Protein AF-A0A2V7X1E5-F1 (afdb_monomer_lite)

Structure (mmCIF, N/CA/C/O backbone):
data_AF-A0A2V7X1E5-F1
#
_entry.id   AF-A0A2V7X1E5-F1
#
loop_
_atom_site.group_PDB
_atom_site.id
_atom_site.type_symbol
_atom_site.label_atom_id
_atom_site.label_alt_id
_atom_site.label_comp_id
_atom_site.label_asym_id
_atom_site.label_entity_id
_atom_site.label_seq_id
_atom_site.pdbx_PDB_ins_code
_atom_site.Cartn_x
_atom_site.Cartn_y
_atom_site.Cartn_z
_atom_site.occupancy
_atom_site.B_iso_or_equiv
_atom_site.auth_seq_id
_atom_site.auth_comp_id
_atom_site.auth_asym_id
_atom_site.auth_atom_id
_atom_site.pdbx_PDB_model_num
ATOM 1 N N . MET A 1 1 ? 11.897 -14.992 -26.261 1.00 54.31 1 MET A N 1
ATOM 2 C CA . MET A 1 1 ? 12.028 -14.056 -25.123 1.00 54.31 1 MET A CA 1
ATOM 3 C C . MET A 1 1 ? 10.631 -13.740 -24.625 1.00 54.31 1 MET A C 1
ATOM 5 O O . MET A 1 1 ? 9.820 -13.283 -25.418 1.00 54.31 1 MET A O 1
ATOM 9 N N . THR A 1 2 ? 10.308 -14.054 -23.373 1.00 63.56 2 THR A N 1
ATOM 10 C CA . THR A 1 2 ? 9.034 -13.645 -22.764 1.00 63.56 2 THR A CA 1
ATOM 11 C C . THR A 1 2 ? 9.138 -12.180 -22.344 1.00 63.56 2 THR A C 1
ATOM 13 O O . THR A 1 2 ? 10.091 -11.851 -21.633 1.00 63.56 2 THR A O 1
ATOM 16 N N . PRO A 1 3 ? 8.218 -11.296 -22.768 1.00 69.31 3 PRO A N 1
ATOM 17 C CA . PRO A 1 3 ? 8.238 -9.908 -22.330 1.00 69.31 3 PRO A CA 1
ATOM 18 C C . PRO A 1 3 ? 8.102 -9.833 -20.800 1.00 69.31 3 PRO A C 1
ATOM 20 O O . PRO A 1 3 ? 7.387 -10.652 -20.209 1.00 69.31 3 PRO A O 1
ATOM 23 N N . PRO A 1 4 ? 8.788 -8.885 -20.140 1.00 74.81 4 PRO A N 1
ATOM 24 C CA . PRO A 1 4 ? 8.681 -8.714 -18.698 1.00 74.81 4 PRO A CA 1
ATOM 25 C C . PRO A 1 4 ? 7.231 -8.392 -18.315 1.00 74.81 4 PRO A C 1
ATOM 27 O O . PRO A 1 4 ? 6.619 -7.469 -18.848 1.00 74.81 4 PRO A O 1
ATOM 30 N N . ASN A 1 5 ? 6.667 -9.163 -17.383 1.00 87.69 5 ASN A N 1
ATOM 31 C CA . ASN A 1 5 ? 5.318 -8.917 -16.884 1.00 87.69 5 ASN A CA 1
ATOM 32 C C . ASN A 1 5 ? 5.344 -7.768 -15.865 1.00 87.69 5 ASN A C 1
ATOM 34 O O . ASN A 1 5 ? 5.949 -7.878 -14.800 1.00 87.69 5 ASN A O 1
ATOM 38 N N . LEU A 1 6 ? 4.675 -6.663 -16.192 1.00 90.75 6 LEU A N 1
ATOM 39 C CA . LEU A 1 6 ? 4.639 -5.453 -15.364 1.00 90.75 6 LEU A CA 1
ATOM 40 C C . LEU A 1 6 ? 3.612 -5.509 -14.224 1.00 90.75 6 LEU A C 1
ATOM 42 O O . LEU A 1 6 ? 3.564 -4.598 -13.397 1.00 90.75 6 LEU A O 1
ATOM 46 N N . ASN A 1 7 ? 2.798 -6.566 -14.167 1.00 94.25 7 ASN A N 1
ATOM 47 C CA . ASN A 1 7 ? 1.764 -6.781 -13.156 1.00 94.25 7 ASN A CA 1
ATOM 48 C C . ASN A 1 7 ? 0.867 -5.546 -12.942 1.00 94.25 7 ASN A C 1
ATOM 50 O O . ASN A 1 7 ? 0.628 -5.125 -11.814 1.00 94.25 7 ASN A O 1
ATOM 54 N N . LEU A 1 8 ? 0.361 -4.953 -14.032 1.00 94.44 8 LEU A N 1
ATOM 55 C CA . LEU A 1 8 ? -0.484 -3.745 -13.991 1.00 94.44 8 LEU A CA 1
ATOM 56 C C . LEU A 1 8 ? -1.754 -3.930 -13.150 1.00 94.44 8 LEU A C 1
ATOM 58 O O . LEU A 1 8 ? -2.272 -2.980 -12.573 1.00 94.44 8 LEU A O 1
ATOM 62 N N . TRP A 1 9 ? -2.220 -5.174 -13.042 1.00 95.81 9 TRP A N 1
ATOM 63 C CA . TRP A 1 9 ? -3.359 -5.565 -12.221 1.00 95.81 9 TRP A CA 1
ATOM 64 C C . TRP A 1 9 ? -3.151 -5.284 -10.721 1.00 95.81 9 TRP A C 1
ATOM 66 O O . TRP A 1 9 ? -4.134 -5.150 -9.997 1.00 95.81 9 TRP A O 1
ATOM 76 N N . LEU A 1 10 ? -1.909 -5.115 -10.243 1.00 95.69 10 LEU A N 1
ATOM 77 C CA . LEU A 1 10 ? -1.634 -4.721 -8.856 1.00 95.69 10 LEU A CA 1
ATOM 78 C C . LEU A 1 10 ? -2.095 -3.294 -8.539 1.00 95.69 10 LEU A C 1
ATOM 80 O O . LEU A 1 10 ? -2.466 -3.026 -7.398 1.00 95.69 10 LEU A O 1
ATOM 84 N N . ILE A 1 11 ? -2.112 -2.394 -9.529 1.00 96.69 11 ILE A N 1
ATOM 85 C CA . ILE A 1 11 ? -2.480 -0.981 -9.342 1.00 96.69 11 ILE A CA 1
ATOM 86 C C . ILE A 1 11 ? -3.911 -0.843 -8.795 1.00 96.69 11 ILE A C 1
ATOM 88 O O . ILE A 1 11 ? -4.073 -0.158 -7.788 1.00 96.69 11 ILE A O 1
ATOM 92 N N . PRO A 1 12 ? -4.947 -1.488 -9.371 1.00 96.94 12 PRO A N 1
ATOM 93 C CA . PRO A 1 12 ? -6.287 -1.475 -8.784 1.00 96.94 12 PRO A CA 1
ATOM 94 C C . PRO A 1 12 ? -6.451 -2.447 -7.606 1.00 96.94 12 PRO A C 1
ATOM 96 O O . PRO A 1 12 ? -7.248 -2.179 -6.709 1.00 96.94 12 PRO A O 1
ATOM 99 N N . ILE A 1 13 ? -5.718 -3.565 -7.565 1.00 98.25 13 ILE A N 1
ATOM 100 C CA . ILE A 1 13 ? -5.893 -4.562 -6.497 1.00 98.25 13 ILE A CA 1
ATOM 101 C C . ILE A 1 13 ? -5.363 -4.074 -5.146 1.00 98.25 13 ILE A C 1
ATOM 103 O O . ILE A 1 13 ? -5.990 -4.349 -4.126 1.00 98.25 13 ILE A O 1
ATOM 107 N N . LEU A 1 14 ? -4.268 -3.315 -5.109 1.00 98.12 14 LEU A N 1
ATOM 108 C CA . LEU A 1 14 ? -3.736 -2.742 -3.869 1.00 98.12 14 LEU A CA 1
ATOM 109 C C . LEU A 1 14 ? -4.761 -1.865 -3.115 1.00 98.12 14 LEU A C 1
ATOM 111 O O . LEU 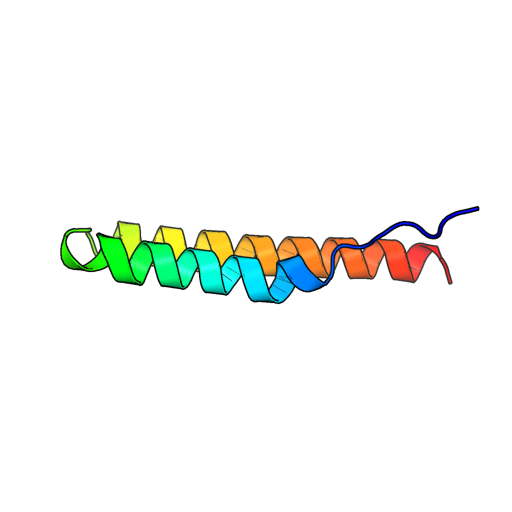A 1 14 ? -5.048 -2.173 -1.957 1.00 98.12 14 LEU A O 1
ATOM 115 N N . PRO A 1 15 ? -5.380 -0.827 -3.709 1.00 98.00 15 PRO A N 1
ATOM 116 C CA . PRO A 1 15 ? -6.376 -0.020 -3.012 1.00 98.00 15 PRO A CA 1
ATOM 117 C C . PRO A 1 15 ? -7.632 -0.825 -2.658 1.00 98.00 15 PRO A C 1
ATOM 119 O O . PRO A 1 15 ? -8.198 -0.603 -1.589 1.00 98.00 15 PRO A O 1
ATOM 122 N N . LEU A 1 16 ? -8.035 -1.805 -3.478 1.00 98.50 16 LEU A N 1
ATOM 123 C CA . LEU A 1 16 ? -9.133 -2.717 -3.134 1.00 98.50 16 LEU A CA 1
ATOM 124 C C . LEU A 1 16 ? -8.804 -3.586 -1.913 1.00 98.50 16 LEU A C 1
ATOM 126 O O . LEU A 1 16 ? -9.658 -3.764 -1.047 1.00 98.50 16 LEU A O 1
ATOM 130 N N . ALA A 1 17 ? -7.569 -4.078 -1.795 1.00 98.25 17 ALA A N 1
ATOM 131 C CA . ALA A 1 17 ? -7.114 -4.810 -0.618 1.00 98.25 17 ALA A CA 1
ATOM 132 C C . ALA A 1 17 ? -7.135 -3.918 0.633 1.00 98.25 17 ALA A C 1
ATOM 134 O O . ALA A 1 17 ? -7.663 -4.326 1.667 1.00 98.25 17 ALA A O 1
ATOM 135 N N . GLY A 1 18 ? -6.660 -2.672 0.530 1.00 97.81 18 GLY A N 1
ATOM 136 C CA . GLY A 1 18 ? -6.758 -1.693 1.617 1.00 97.81 18 GLY A CA 1
ATOM 137 C C . GLY A 1 18 ? -8.205 -1.389 2.017 1.00 97.81 18 GLY A C 1
ATOM 138 O O . GLY A 1 18 ? -8.524 -1.338 3.208 1.00 97.81 18 GLY A O 1
ATOM 139 N N . ALA A 1 19 ? -9.100 -1.254 1.036 1.00 97.94 19 ALA A N 1
ATOM 140 C CA . ALA A 1 19 ? -10.529 -1.070 1.270 1.00 97.94 19 ALA A CA 1
ATOM 141 C C . ALA A 1 19 ? -11.162 -2.293 1.947 1.00 97.94 19 ALA A C 1
ATOM 143 O O . ALA A 1 19 ? -11.951 -2.122 2.873 1.00 97.94 19 ALA A O 1
ATOM 144 N N . ALA A 1 20 ? -10.787 -3.513 1.555 1.00 98.31 20 ALA A N 1
ATOM 145 C CA . ALA A 1 20 ? -11.250 -4.736 2.202 1.00 98.31 20 ALA A CA 1
ATOM 146 C C . ALA A 1 20 ? -10.776 -4.807 3.662 1.00 98.31 20 ALA A C 1
ATOM 148 O O . ALA A 1 20 ? -11.593 -5.015 4.559 1.00 98.31 20 ALA A O 1
ATOM 149 N N . VAL A 1 21 ? -9.489 -4.551 3.926 1.00 97.62 21 VAL A N 1
ATOM 150 C CA . VAL A 1 21 ? -8.932 -4.520 5.292 1.00 97.62 21 VAL A CA 1
ATOM 151 C C . VAL A 1 21 ? -9.689 -3.513 6.162 1.00 97.62 21 VAL A C 1
ATOM 153 O O . VAL A 1 21 ? -10.182 -3.864 7.236 1.00 97.62 21 VAL A O 1
ATOM 156 N N . ASN A 1 22 ? -9.862 -2.281 5.683 1.00 98.06 22 ASN A N 1
ATOM 157 C CA . ASN A 1 22 ? -10.622 -1.264 6.406 1.00 98.06 22 ASN A CA 1
ATOM 158 C C . ASN A 1 22 ? -12.118 -1.602 6.523 1.00 98.06 22 ASN A C 1
ATOM 160 O O . ASN A 1 22 ? -12.729 -1.308 7.547 1.0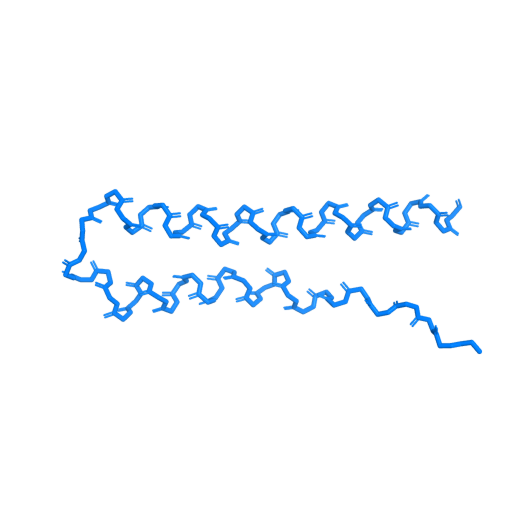0 98.06 22 ASN A O 1
ATOM 164 N N . GLY A 1 23 ? -12.715 -2.249 5.525 1.00 97.06 23 GLY A N 1
ATOM 165 C CA . GLY A 1 23 ? -14.116 -2.666 5.545 1.00 97.06 23 GLY A CA 1
ATOM 166 C C . GLY A 1 23 ? -14.406 -3.747 6.591 1.00 97.06 23 GLY A C 1
ATOM 167 O O . GLY A 1 23 ? -15.416 -3.662 7.294 1.00 97.06 23 GLY A O 1
ATOM 168 N N . PHE A 1 24 ? -13.509 -4.730 6.738 1.00 97.56 24 PHE A N 1
ATOM 169 C CA . PHE A 1 24 ? -13.657 -5.818 7.711 1.00 97.56 24 PHE A CA 1
ATOM 170 C C . PHE A 1 24 ? -13.260 -5.406 9.133 1.00 97.56 24 PHE A C 1
ATOM 172 O O . PHE A 1 24 ? -13.986 -5.707 10.084 1.00 97.56 24 PHE A O 1
ATOM 179 N N . PHE A 1 25 ? -12.135 -4.705 9.297 1.00 95.81 25 PHE A N 1
ATOM 180 C CA . PHE A 1 25 ? -11.562 -4.421 10.619 1.00 95.81 25 PHE A CA 1
ATOM 181 C C . PHE A 1 25 ? -11.784 -2.982 11.097 1.00 95.81 25 PHE A C 1
ATOM 183 O O . PHE A 1 25 ? -11.825 -2.736 12.304 1.00 95.81 25 PHE A O 1
ATOM 190 N N . GLY A 1 26 ? -12.009 -2.037 10.182 1.00 91.94 26 GLY A N 1
ATOM 191 C CA . GLY A 1 26 ? -12.004 -0.603 10.482 1.00 91.94 26 GLY A CA 1
ATOM 192 C C . GLY A 1 26 ? -13.075 -0.149 11.472 1.00 91.94 26 GLY A C 1
ATOM 193 O O . GLY A 1 26 ? -12.872 0.844 12.161 1.00 91.94 26 GLY A O 1
ATOM 194 N N . LYS A 1 27 ? -14.173 -0.904 11.634 1.00 92.94 27 LYS A N 1
ATOM 195 C CA . LYS A 1 27 ? -15.227 -0.603 12.624 1.00 92.94 27 LYS A CA 1
ATOM 196 C C . LYS A 1 27 ? -14.731 -0.636 14.074 1.00 92.94 27 LYS A C 1
ATOM 198 O O . LYS A 1 27 ? -15.307 0.037 14.920 1.00 92.94 27 LYS A O 1
ATOM 203 N N . LYS A 1 28 ? -13.707 -1.445 14.366 1.00 93.25 28 LYS A N 1
ATOM 204 C CA . LYS A 1 28 ? -13.120 -1.597 15.711 1.00 93.25 28 LYS A CA 1
ATOM 205 C C . LYS A 1 28 ? -11.755 -0.911 15.836 1.00 93.25 28 LYS A C 1
ATOM 207 O O . LYS A 1 28 ? -11.132 -0.982 16.890 1.00 93.25 28 LYS A O 1
ATOM 212 N N . SER A 1 29 ? -11.273 -0.285 14.766 1.00 95.25 29 SER A N 1
ATOM 213 C CA . SER A 1 29 ? -9.961 0.358 14.710 1.00 95.25 29 SER A CA 1
ATOM 214 C C . SER A 1 29 ? -10.065 1.861 14.961 1.00 95.25 29 SER A C 1
ATOM 216 O O . SER A 1 29 ? -11.101 2.481 14.731 1.00 95.25 29 SER A O 1
ATOM 218 N N . SER A 1 30 ? -8.969 2.477 15.407 1.00 97.75 30 SER A N 1
ATOM 219 C CA . SER A 1 30 ? -8.901 3.935 15.518 1.00 97.75 30 SER A CA 1
ATOM 220 C C . SER A 1 30 ? -8.946 4.591 14.134 1.00 97.75 30 SER A C 1
ATOM 222 O O . SER A 1 30 ? -8.509 4.012 13.135 1.00 97.75 30 SER A O 1
ATOM 224 N N . ARG A 1 31 ? -9.405 5.848 14.071 1.00 97.50 31 ARG A N 1
ATOM 225 C CA . ARG A 1 31 ? -9.395 6.637 12.827 1.00 97.50 31 ARG A CA 1
ATOM 226 C C . ARG A 1 31 ? -7.998 6.704 12.209 1.00 97.50 31 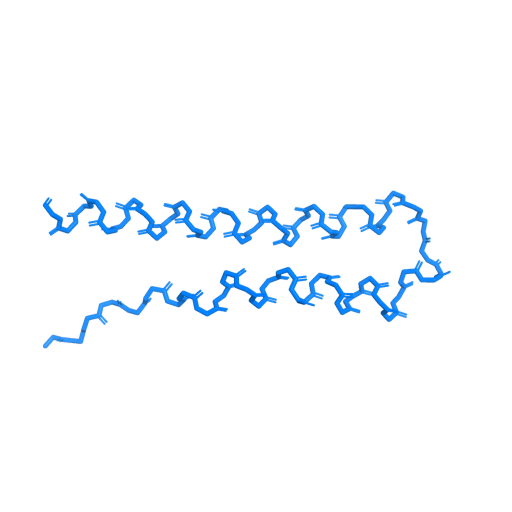ARG A C 1
ATOM 228 O O . ARG A 1 31 ? -7.859 6.593 10.999 1.00 97.50 31 ARG A O 1
ATOM 235 N N . GLN A 1 32 ? -6.967 6.846 13.042 1.00 98.31 32 GLN A N 1
ATOM 236 C CA . GLN A 1 32 ? -5.579 6.865 12.590 1.00 98.31 32 GLN A CA 1
ATOM 237 C C . GLN A 1 32 ? -5.183 5.548 11.911 1.00 98.31 32 GLN A C 1
ATOM 239 O O . GLN A 1 32 ? -4.596 5.591 10.836 1.00 98.31 32 GLN A O 1
ATOM 244 N N . ALA A 1 33 ? -5.531 4.394 12.489 1.00 97.81 33 ALA A N 1
ATOM 245 C CA . ALA A 1 33 ? -5.208 3.096 11.900 1.00 97.81 33 ALA A CA 1
ATOM 246 C C . ALA A 1 33 ? -5.880 2.906 10.530 1.00 97.81 33 ALA A C 1
ATOM 248 O O . ALA A 1 33 ? -5.209 2.546 9.565 1.00 97.81 33 ALA A O 1
ATOM 249 N N . VAL A 1 34 ? -7.173 3.234 10.420 1.00 98.06 34 VAL A N 1
ATOM 250 C CA . VAL A 1 34 ? -7.921 3.165 9.151 1.00 98.06 34 VAL A CA 1
ATOM 251 C C . VAL A 1 34 ? -7.288 4.067 8.085 1.00 98.06 34 VAL A C 1
ATOM 253 O O . VAL A 1 34 ? -7.089 3.643 6.943 1.00 98.06 34 VAL A O 1
ATOM 256 N N . THR A 1 35 ? -6.915 5.294 8.461 1.00 98.31 35 THR A N 1
ATOM 257 C CA . THR A 1 35 ? -6.235 6.239 7.564 1.00 98.31 35 THR A CA 1
ATOM 258 C C . THR A 1 35 ? -4.871 5.720 7.115 1.00 98.31 35 THR A C 1
ATOM 260 O O . THR A 1 35 ? -4.574 5.776 5.925 1.00 98.31 35 THR A O 1
ATOM 263 N N . ILE A 1 36 ? -4.055 5.185 8.030 1.00 98.56 36 ILE A N 1
ATOM 264 C CA . ILE A 1 36 ? -2.734 4.630 7.700 1.00 98.56 36 ILE A CA 1
ATOM 265 C C . ILE A 1 36 ? -2.870 3.485 6.696 1.00 98.56 36 ILE A C 1
ATOM 267 O O . ILE A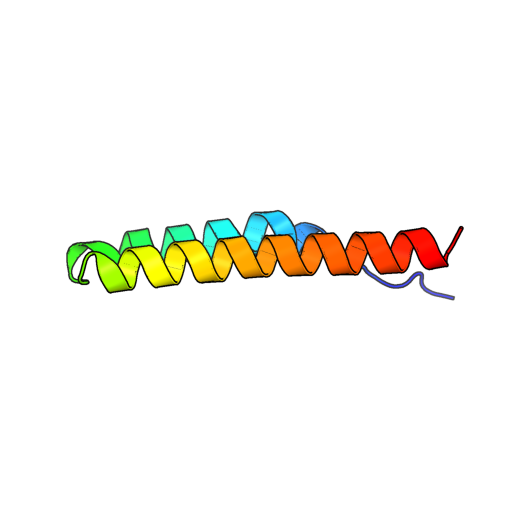 1 36 ? -2.156 3.481 5.698 1.00 98.56 36 ILE A O 1
ATOM 271 N N . VAL A 1 37 ? -3.809 2.557 6.906 1.00 98.25 37 VAL A N 1
ATOM 272 C CA . VAL A 1 37 ? -4.065 1.452 5.966 1.00 98.25 37 VAL A CA 1
ATOM 273 C C . VAL A 1 37 ? -4.459 1.992 4.590 1.00 98.25 37 VAL A C 1
ATOM 275 O O . VAL A 1 37 ? -3.879 1.592 3.581 1.00 98.25 37 VAL A O 1
ATOM 278 N N . GLY A 1 38 ? -5.397 2.941 4.534 1.00 98.00 38 GLY A N 1
ATOM 279 C CA . GLY A 1 38 ? -5.846 3.523 3.266 1.00 98.00 38 GLY A CA 1
ATOM 280 C C . GLY A 1 38 ? -4.716 4.220 2.500 1.00 98.00 38 GLY A C 1
ATOM 281 O O . GLY A 1 38 ? -4.545 3.991 1.300 1.00 98.00 38 GLY A O 1
ATOM 282 N N . LEU A 1 39 ? -3.913 5.026 3.199 1.00 98.56 39 LEU A N 1
ATOM 283 C CA . LEU A 1 39 ? -2.762 5.720 2.619 1.00 98.56 39 LEU A CA 1
ATOM 284 C C . LEU A 1 39 ? -1.664 4.751 2.187 1.00 98.56 39 LEU A C 1
ATOM 286 O O . LEU A 1 39 ? -1.104 4.929 1.110 1.00 98.56 39 LEU A O 1
ATOM 290 N N . PHE A 1 40 ? -1.380 3.719 2.981 1.00 98.62 40 PHE A N 1
ATOM 291 C CA . PHE A 1 40 ? -0.356 2.730 2.661 1.00 98.62 40 PHE A CA 1
ATOM 292 C C . PHE A 1 40 ? -0.671 1.999 1.354 1.00 98.62 40 PHE A C 1
ATOM 294 O O . PHE A 1 40 ? 0.154 1.985 0.444 1.00 98.62 40 PHE A O 1
ATOM 301 N N . PHE A 1 41 ? -1.878 1.444 1.221 1.00 98.56 41 PHE A N 1
ATOM 302 C CA . PHE A 1 41 ? -2.259 0.703 0.017 1.00 98.56 41 PHE A CA 1
ATOM 303 C C . PHE A 1 41 ? -2.377 1.605 -1.220 1.00 98.56 41 PHE A C 1
ATOM 305 O O . PHE A 1 41 ? -1.946 1.216 -2.306 1.00 98.56 41 PHE A O 1
ATOM 312 N N . SER A 1 42 ? -2.890 2.828 -1.059 1.00 98.31 42 SER A N 1
ATOM 313 C CA . SER A 1 42 ? -2.957 3.802 -2.160 1.00 98.31 42 SER A CA 1
ATOM 314 C C . SER A 1 42 ? -1.562 4.270 -2.588 1.00 98.31 42 SER A C 1
ATOM 316 O O . SER A 1 42 ? -1.258 4.330 -3.778 1.00 98.31 42 SER A O 1
ATOM 318 N N . GLY A 1 43 ? -0.683 4.547 -1.623 1.00 98.56 43 GLY A N 1
ATOM 319 C CA . GLY A 1 43 ? 0.707 4.924 -1.867 1.00 98.56 43 GLY A CA 1
ATOM 320 C C . GLY A 1 43 ? 1.510 3.800 -2.520 1.00 98.56 43 GLY A C 1
ATOM 321 O O . GLY A 1 43 ? 2.276 4.057 -3.445 1.00 98.56 43 GLY A O 1
ATOM 322 N N . ALA A 1 44 ? 1.287 2.548 -2.116 1.00 98.50 44 ALA A N 1
ATOM 323 C CA . ALA A 1 44 ? 1.898 1.385 -2.752 1.00 98.50 44 ALA A CA 1
ATOM 324 C C . ALA A 1 44 ? 1.467 1.243 -4.222 1.00 98.50 44 ALA A C 1
ATOM 326 O O . ALA A 1 44 ? 2.309 0.999 -5.086 1.00 98.50 44 ALA A O 1
ATOM 327 N N . ALA A 1 45 ? 0.180 1.447 -4.526 1.00 98.31 45 ALA A N 1
ATOM 328 C CA . ALA A 1 45 ? -0.320 1.426 -5.901 1.00 98.31 45 ALA A CA 1
ATOM 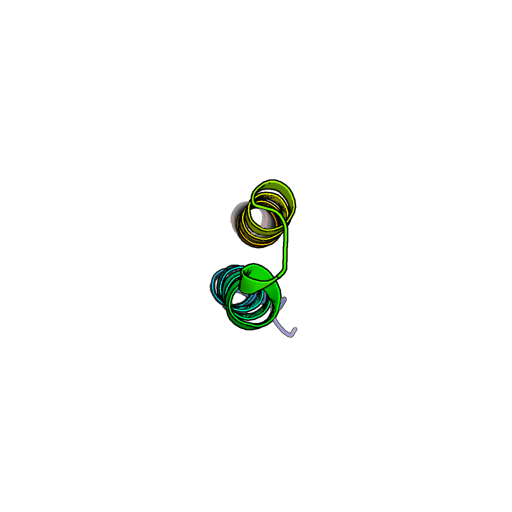329 C C . ALA A 1 45 ? 0.304 2.535 -6.757 1.00 98.31 45 ALA A C 1
ATOM 331 O O . ALA A 1 45 ? 0.722 2.289 -7.889 1.00 98.31 45 ALA A O 1
ATOM 332 N N . PHE A 1 46 ? 0.423 3.737 -6.192 1.00 98.38 46 PHE A N 1
ATOM 333 C CA . PHE A 1 46 ? 1.094 4.861 -6.836 1.00 98.38 46 PHE A CA 1
ATOM 334 C C . PHE A 1 46 ? 2.579 4.572 -7.102 1.00 98.38 46 PHE A C 1
ATOM 336 O O . PHE A 1 46 ? 3.047 4.749 -8.225 1.00 98.38 46 PHE A O 1
ATOM 343 N N . ALA A 1 47 ? 3.310 4.056 -6.112 1.00 98.38 47 ALA A N 1
ATOM 344 C CA . ALA A 1 47 ? 4.709 3.666 -6.276 1.00 98.38 47 ALA A CA 1
ATOM 345 C C . ALA A 1 47 ? 4.882 2.581 -7.354 1.00 98.38 47 ALA A C 1
ATOM 347 O O . ALA A 1 47 ? 5.824 2.639 -8.146 1.00 98.38 47 ALA A O 1
ATOM 348 N N . TRP A 1 48 ? 3.951 1.623 -7.433 1.00 98.00 48 TRP A N 1
ATOM 349 C CA . TRP A 1 48 ? 3.953 0.619 -8.497 1.00 98.00 48 TRP A CA 1
ATOM 350 C C . TRP A 1 48 ? 3.737 1.249 -9.875 1.00 98.00 48 TRP A C 1
ATOM 352 O O . TRP A 1 48 ? 4.478 0.936 -10.806 1.00 98.00 48 TRP A O 1
ATOM 362 N N . ALA A 1 49 ? 2.779 2.172 -9.999 1.00 97.50 49 ALA A N 1
ATOM 363 C CA . ALA A 1 49 ? 2.521 2.897 -11.240 1.00 97.50 49 ALA A CA 1
ATOM 364 C C . ALA A 1 49 ? 3.746 3.712 -11.696 1.00 97.50 49 ALA A C 1
ATOM 366 O O . ALA A 1 49 ? 4.108 3.655 -12.870 1.00 97.50 49 ALA A O 1
ATOM 367 N N . LEU A 1 50 ? 4.441 4.387 -10.772 1.00 97.94 50 LEU A N 1
ATOM 368 C CA . LEU A 1 50 ? 5.711 5.058 -11.067 1.00 97.94 50 LEU A CA 1
ATOM 369 C C . LEU A 1 50 ? 6.778 4.069 -11.551 1.00 97.94 50 LEU A C 1
ATOM 371 O O . LEU A 1 50 ? 7.420 4.304 -12.570 1.00 97.94 50 LEU A O 1
ATOM 375 N N . GLY A 1 51 ? 6.947 2.936 -10.864 1.00 95.75 51 GLY A N 1
ATOM 376 C CA . GLY A 1 51 ? 7.898 1.900 -11.273 1.00 95.75 51 GLY A CA 1
ATOM 377 C C . GLY A 1 51 ? 7.590 1.311 -12.654 1.00 95.75 51 GLY A C 1
ATOM 378 O O . GLY A 1 51 ? 8.507 1.010 -13.416 1.00 95.75 51 GLY A O 1
ATOM 379 N N . VAL A 1 52 ? 6.310 1.164 -12.999 1.00 94.88 52 VAL A N 1
ATOM 380 C CA . VAL A 1 52 ? 5.866 0.779 -14.346 1.00 94.88 52 VAL A CA 1
ATOM 381 C C . VAL A 1 52 ? 6.237 1.855 -15.363 1.00 94.88 52 VAL A C 1
ATOM 383 O O . VAL A 1 52 ? 6.820 1.515 -16.390 1.00 94.88 52 VAL A O 1
ATOM 386 N N . ALA A 1 53 ? 5.952 3.125 -15.069 1.00 94.56 53 ALA A N 1
ATOM 387 C CA . ALA A 1 53 ? 6.253 4.243 -15.959 1.00 94.56 53 ALA A CA 1
ATOM 388 C C . ALA A 1 53 ? 7.756 4.346 -16.258 1.00 94.56 53 ALA A C 1
ATOM 390 O O . ALA A 1 53 ? 8.130 4.411 -17.422 1.00 94.56 53 ALA A O 1
ATOM 391 N N . PHE A 1 54 ? 8.615 4.254 -15.235 1.00 94.81 54 PHE A N 1
ATOM 392 C CA . PHE A 1 54 ? 10.072 4.294 -15.413 1.00 94.81 54 PHE A CA 1
ATOM 393 C C . PHE A 1 54 ? 10.613 3.133 -16.253 1.00 94.81 54 PHE A C 1
ATOM 395 O O . PHE A 1 54 ? 11.531 3.312 -17.051 1.00 94.81 54 PHE A O 1
ATOM 402 N N . ARG A 1 55 ? 10.059 1.927 -16.080 1.00 89.88 55 ARG A N 1
ATOM 403 C CA . ARG A 1 55 ? 10.452 0.767 -16.892 1.00 89.88 55 ARG A CA 1
ATOM 404 C C . ARG A 1 55 ? 10.012 0.944 -18.335 1.00 89.88 55 ARG A C 1
ATOM 406 O O . ARG A 1 55 ? 10.817 0.714 -19.226 1.00 89.88 55 ARG A O 1
ATOM 413 N N . PHE A 1 56 ? 8.775 1.380 -18.561 1.00 88.25 56 PHE A N 1
ATOM 414 C CA . PHE A 1 56 ? 8.287 1.666 -19.909 1.00 88.25 56 PHE A CA 1
ATOM 415 C C . PHE A 1 56 ? 9.112 2.753 -20.598 1.00 88.25 56 PHE A C 1
ATOM 417 O O . PHE A 1 56 ? 9.551 2.528 -21.716 1.00 88.25 56 PHE A O 1
ATOM 424 N N . SER A 1 57 ? 9.424 3.859 -19.917 1.00 86.12 57 SER A N 1
ATOM 425 C CA . SER A 1 57 ? 10.244 4.934 -20.495 1.00 86.12 57 SER A CA 1
ATOM 426 C C . SER A 1 57 ? 11.690 4.526 -20.782 1.00 86.12 57 SER A C 1
ATOM 428 O O . SER A 1 57 ? 12.381 5.228 -21.500 1.00 86.12 57 SER A O 1
ATOM 430 N N . SER A 1 58 ? 12.182 3.438 -20.178 1.00 81.75 58 SER A N 1
ATOM 431 C CA . SER A 1 58 ? 13.519 2.895 -20.468 1.00 81.75 58 SER A CA 1
ATOM 432 C C . SER A 1 58 ? 13.546 1.924 -21.653 1.00 81.75 58 SER A C 1
ATOM 434 O O . SER A 1 58 ? 14.622 1.495 -22.060 1.00 81.75 58 SER A O 1
ATOM 436 N N . LEU A 1 59 ? 12.370 1.524 -22.150 1.00 76.44 59 LEU A N 1
ATOM 437 C CA . LEU A 1 59 ? 12.220 0.640 -23.308 1.00 76.44 59 LEU A CA 1
ATOM 438 C C . LEU A 1 59 ? 12.051 1.418 -24.622 1.00 76.44 59 LEU A C 1
ATOM 440 O O . LEU A 1 59 ? 12.148 0.798 -25.681 1.00 76.44 59 LEU A O 1
ATOM 444 N N . GLU A 1 60 ? 11.775 2.722 -24.542 1.00 54.44 60 GLU A N 1
ATOM 445 C CA . GLU A 1 60 ? 11.659 3.652 -25.675 1.00 54.44 60 GLU A CA 1
ATOM 446 C C . GLU A 1 60 ? 12.985 4.359 -25.984 1.00 54.44 60 GLU A C 1
ATOM 448 O O . GLU A 1 60 ? 13.750 4.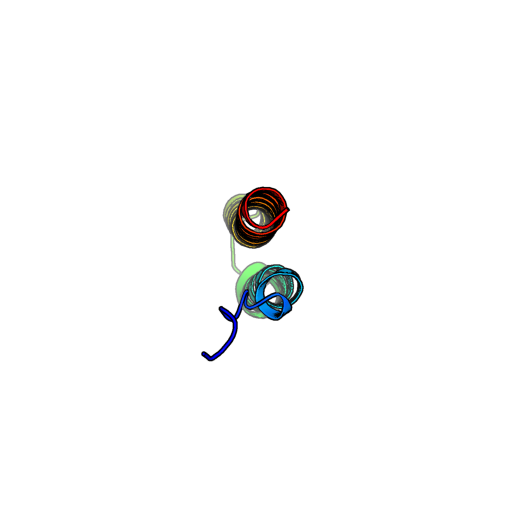648 -25.033 1.00 54.44 60 GLU A O 1
#

Sequence (60 aa):
MTPPNLNLWLIPILPLAGAAVNGFFGKKSSRQAVTIVGLFFSGAAFAWALGVAFRFSSLE

Radius of gyration: 14.9 Å; chains: 1; bounding box: 29×21×41 Å

Secondary structure (DSSP, 8-state):
-PPP---TTHHHHHHHHHHHHHHHHGGGS-HHHHHHHHHHHHHHHHHHHHHHHHHHHTT-

pLDDT: mean 92.97, std 10.17, range [54.31, 98.62]

Foldseek 3Di:
DDPDDLPLVLLVVLLVVLVVCCVVCVVPDDPVVNVCSNCVSNVVSVVSVVVSVVVVVVVD